Protein 3HUI (pdb70)

Solvent-accessible surface area: 6081 Å² total; per-residue (Å²): 150,80,225,50,35,137,72,0,96,0,28,2,28,25,101,122,50,104,66,84,78,17,99,3,26,44,37,11,28,0,12,54,0,0,82,142,66,88,14,61,37,10,63,28,131,39,57,32,68,12,60,11,6,6,3,0,0,12,2,49,126,82,38,82,166,99,24,32,56,44,45,106,118,1,88,94,39,10,114,145,16,96,90,67,99,114,32,2,16,0,0,12,60,6,141,2,40,110,93,7,58,15,0,58,0,39,2,7,138,120,15,178

Structure (mmCIF, N/CA/C/O backbone):
data_3HUI
#
_entry.id   3HUI
#
_cell.length_a   69.168
_cell.length_b   32.402
_cell.length_c   47.867
_cell.angle_alpha   90.00
_cell.angle_beta   92.14
_cell.angle_gamma   90.00
#
_symmetry.space_group_name_H-M   'C 1 2 1'
#
loop_
_entity.id
_entity.type
_entity.pdbx_description
1 polymer Ferredoxin
2 non-polymer 'FE2/S2 (INORGANIC) CLUSTER'
3 water water
#
loop_
_atom_site.group_PDB
_atom_site.id
_atom_site.type_symbol
_atom_site.label_atom_id
_atom_site.label_alt_id
_atom_site.label_comp_id
_atom_site.label_asym_id
_atom_site.label_entity_id
_atom_site.label_seq_id
_atom_site.pdbx_PDB_ins_code
_atom_site.Cartn_x
_atom_site.Cartn_y
_atom_s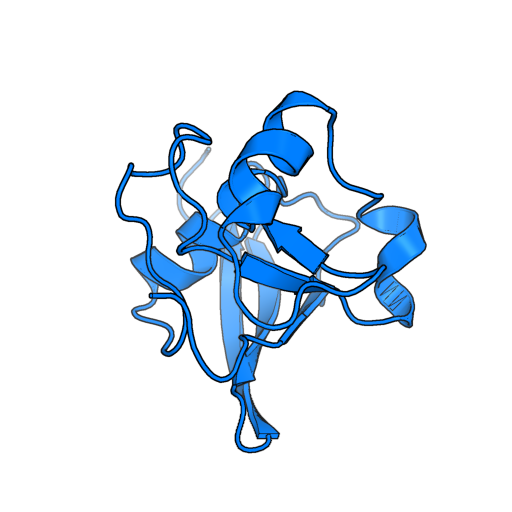ite.Cartn_z
_atom_site.occupancy
_atom_site.B_iso_or_equiv
_atom_site.auth_seq_id
_atom_site.auth_comp_id
_atom_site.auth_asym_id
_atom_site.auth_atom_id
_atom_site.pdbx_PDB_model_num
ATOM 1 N N . VAL A 1 15 ? 30.644 37.317 30.242 1.00 35.73 -6 VAL A N 1
ATOM 2 C CA . VAL A 1 15 ? 30.695 36.588 28.949 1.00 33.47 -6 VAL A CA 1
ATOM 3 C C . VAL A 1 15 ? 31.410 35.241 29.118 1.00 32.71 -6 VAL A C 1
ATOM 4 O O . VAL A 1 15 ? 31.010 34.250 28.495 1.00 32.89 -6 VAL A O 1
ATOM 8 N N . PRO A 1 16 ? 32.466 35.179 29.967 1.00 30.17 -5 PRO A N 1
ATOM 9 C CA . PRO A 1 16 ? 33.170 33.903 30.162 1.00 27.44 -5 PRO A CA 1
ATOM 10 C C . PRO A 1 16 ? 32.212 32.934 30.851 1.00 25.00 -5 PRO A C 1
ATOM 11 O O . PRO A 1 16 ? 31.788 33.172 31.983 1.00 23.93 -5 PRO A O 1
ATOM 15 N N . ARG A 1 17 ? 31.870 31.851 30.162 1.00 22.71 -4 ARG A N 1
ATOM 16 C CA . ARG A 1 17 ? 30.926 30.884 30.692 1.00 21.07 -4 ARG A CA 1
ATOM 17 C C . ARG A 1 17 ? 31.169 30.424 32.128 1.00 20.96 -4 ARG A C 1
ATOM 18 O O . ARG A 1 17 ? 32.292 30.109 32.522 1.00 19.10 -4 ARG A O 1
ATOM 26 N N . GLY A 1 18 ? 30.089 30.418 32.907 1.00 20.62 -3 GLY A N 1
ATOM 27 C CA . GLY A 1 18 ? 30.147 30.001 34.297 1.00 19.24 -3 GLY A CA 1
ATOM 28 C C . GLY A 1 18 ? 31.067 30.822 35.179 1.00 18.95 -3 GLY A C 1
ATOM 29 O O . GLY A 1 18 ? 31.444 30.371 36.255 1.00 18.59 -3 GLY A O 1
ATOM 30 N N . SER A 1 19 ? 31.413 32.029 34.744 1.00 19.76 -2 SER A N 1
ATOM 31 C CA . SER A 1 19 ? 32.319 32.874 35.515 1.00 19.68 -2 SER A CA 1
ATOM 32 C C . SER A 1 19 ? 31.636 34.070 36.177 1.00 22.06 -2 SER A C 1
ATOM 33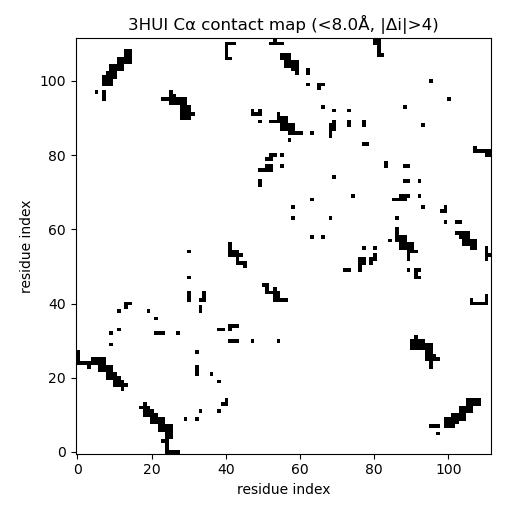 O O . SER A 1 19 ? 30.614 34.561 35.697 1.00 21.63 -2 SER A O 1
ATOM 36 N N . HIS A 1 20 ? 32.219 34.527 37.284 1.00 22.77 -1 HIS A N 1
ATOM 37 C CA . HIS A 1 20 ? 31.695 35.659 38.041 1.00 24.33 -1 HIS A CA 1
ATOM 38 C C . HIS A 1 20 ? 30.179 35.568 38.143 1.00 23.06 -1 HIS A C 1
ATOM 39 O O . HIS A 1 20 ? 29.467 36.473 37.713 1.00 23.01 -1 HIS A O 1
ATOM 46 N N . MET A 1 21 ? 29.694 34.476 38.722 1.00 22.15 0 MET A N 1
ATOM 47 C CA . MET A 1 21 ? 28.263 34.249 38.854 1.00 21.51 0 MET A CA 1
ATOM 48 C C . MET A 1 21 ? 27.602 35.107 39.921 1.00 21.58 0 MET A C 1
ATOM 49 O O . MET A 1 21 ? 28.172 35.365 40.980 1.00 21.30 0 MET A O 1
ATOM 54 N N . ALA A 1 22 ? 26.385 35.542 39.625 1.00 19.92 1 ALA A N 1
ATOM 55 C CA . ALA A 1 22 ? 25.609 36.353 40.543 1.00 18.28 1 ALA A CA 1
ATOM 56 C C . ALA A 1 22 ? 24.309 35.610 40.818 1.00 17.98 1 ALA A C 1
ATOM 57 O O . ALA A 1 22 ? 23.764 34.949 39.933 1.00 16.00 1 ALA A O 1
ATOM 59 N N . LYS A 1 23 ? 23.826 35.700 42.051 1.00 17.36 2 LYS A N 1
ATOM 60 C CA . LYS A 1 23 ? 22.581 35.042 42.413 1.00 17.23 2 LYS A CA 1
ATOM 61 C C . LYS A 1 23 ? 21.412 35.942 42.036 1.00 16.84 2 LYS A C 1
ATOM 62 O O . LYS A 1 23 ? 21.434 37.140 42.306 1.00 15.59 2 LYS A O 1
ATOM 68 N N . ILE A 1 24 ? 20.402 35.360 41.399 1.00 16.39 3 ILE A N 1
ATOM 69 C CA . ILE A 1 24 ? 19.202 36.094 41.015 1.00 16.04 3 ILE A CA 1
ATOM 70 C C . ILE A 1 24 ? 18.012 35.304 41.545 1.00 15.76 3 ILE A C 1
ATOM 71 O O . ILE A 1 24 ? 17.886 34.111 41.267 1.00 14.32 3 ILE A O 1
ATOM 76 N N . ASN A 1 25 ? 17.144 35.969 42.302 1.00 16.56 4 ASN A N 1
ATOM 77 C CA . ASN A 1 25 ? 15.961 35.324 42.867 1.00 15.89 4 ASN A CA 1
ATOM 78 C C . ASN A 1 25 ? 14.686 35.684 42.104 1.00 16.52 4 ASN A C 1
ATOM 79 O O . ASN A 1 25 ? 14.309 36.853 42.015 1.00 15.06 4 ASN A O 1
ATOM 84 N N . PHE A 1 26 ? 14.031 34.666 41.554 1.00 16.98 5 PHE A N 1
ATOM 85 C CA . PHE A 1 26 ? 12.793 34.845 40.803 1.00 17.47 5 PHE A CA 1
ATOM 86 C C . PHE A 1 26 ? 11.603 34.377 41.634 1.00 18.15 5 PHE A C 1
ATOM 87 O O . PHE A 1 26 ? 11.488 33.193 41.949 1.00 18.33 5 PHE A O 1
ATOM 95 N N . VAL A 1 27 ? 10.723 35.306 41.990 1.00 18.63 6 VAL A N 1
ATOM 96 C CA . VAL A 1 27 ? 9.534 34.972 42.770 1.00 19.63 6 VAL A CA 1
ATOM 97 C C . VAL A 1 27 ? 8.346 35.017 41.820 1.00 19.91 6 VAL A C 1
ATOM 98 O O . VAL A 1 27 ? 8.101 36.047 41.195 1.00 19.90 6 VAL A O 1
ATOM 102 N N . ASP A 1 28 ? 7.611 33.915 41.694 1.00 22.06 7 ASP A N 1
ATOM 103 C CA . ASP A 1 28 ? 6.466 33.921 40.794 1.00 23.39 7 ASP A CA 1
ATOM 104 C C . ASP A 1 28 ? 5.248 34.563 41.445 1.00 24.56 7 ASP A C 1
ATOM 105 O O . ASP A 1 28 ? 5.293 34.977 42.604 1.00 24.56 7 ASP A O 1
ATOM 110 N N . HIS A 1 29 ? 4.162 34.648 40.690 1.00 26.04 8 HIS A N 1
ATOM 111 C CA . HIS A 1 29 ? 2.940 35.268 41.179 1.00 27.91 8 HIS A CA 1
ATOM 112 C C . HIS A 1 29 ? 2.337 34.610 42.424 1.00 28.16 8 HIS A C 1
ATOM 113 O O . HIS A 1 29 ? 1.587 35.251 43.159 1.00 28.07 8 HIS A O 1
ATOM 120 N N . THR A 1 30 ? 2.659 33.342 42.666 1.00 28.28 9 THR A N 1
ATOM 121 C CA . THR A 1 30 ? 2.119 32.642 43.834 1.00 28.76 9 THR A CA 1
ATOM 122 C C . THR A 1 30 ? 2.998 32.799 45.072 1.00 27.75 9 THR A C 1
ATOM 123 O O . THR A 1 30 ? 2.603 32.420 46.177 1.00 27.49 9 THR A O 1
ATOM 127 N N . GLY A 1 31 ? 4.191 33.353 44.884 1.00 26.20 10 GLY A N 1
ATOM 128 C CA . GLY A 1 31 ? 5.090 33.554 46.004 1.00 25.46 10 GLY A CA 1
ATOM 129 C C . GLY A 1 31 ? 6.219 32.548 46.113 1.00 25.70 10 GLY A C 1
ATOM 130 O O . GLY A 1 31 ? 7.038 32.643 47.023 1.00 26.50 10 GLY A O 1
ATOM 131 N N . GLU A 1 32 ? 6.272 31.585 45.200 1.00 26.37 11 GLU A N 1
ATOM 132 C CA . GLU A 1 32 ? 7.330 30.577 45.233 1.00 28.86 11 GLU A CA 1
ATOM 133 C C . GLU A 1 32 ? 8.598 31.140 44.593 1.00 28.94 11 GLU A C 1
ATOM 134 O O . GLU A 1 32 ? 8.571 31.616 43.458 1.00 29.90 11 GLU A O 1
ATOM 140 N N . THR A 1 33 ? 9.709 31.091 45.324 1.00 28.57 12 THR A N 1
ATOM 141 C CA . THR A 1 33 ? 10.973 31.617 44.819 1.00 28.87 12 THR A CA 1
ATOM 142 C C . THR A 1 33 ? 11.878 30.561 44.206 1.00 29.05 12 THR A C 1
ATOM 143 O O . THR A 1 33 ? 11.996 29.448 44.716 1.00 29.53 12 THR A O 1
ATOM 147 N N . ARG A 1 34 ? 12.519 30.932 43.105 1.00 29.03 13 ARG A N 1
ATOM 148 C CA . ARG A 1 34 ? 13.451 30.062 42.405 1.00 27.71 13 ARG A CA 1
ATOM 149 C C . ARG A 1 34 ? 14.739 30.860 42.243 1.00 26.90 13 ARG A C 1
ATOM 150 O O . ARG A 1 34 ? 14.729 31.965 41.702 1.00 28.71 13 ARG A O 1
ATOM 158 N N . THR A 1 35 ? 15.845 30.312 42.728 1.00 25.59 14 THR A N 1
ATOM 159 C CA . THR A 1 35 ? 17.119 31.004 42.636 1.00 22.75 14 THR A CA 1
ATOM 160 C C . THR A 1 35 ? 18.016 30.381 41.585 1.00 21.11 14 THR A C 1
ATOM 161 O O . THR A 1 35 ? 18.077 29.163 41.435 1.00 18.26 14 THR A O 1
ATOM 165 N N . VAL A 1 36 ? 18.711 31.235 40.850 1.00 20.25 15 VAL A N 1
ATOM 166 C CA . VAL A 1 36 ? 19.620 30.779 39.816 1.00 19.92 15 VAL A CA 1
ATOM 167 C C . VAL A 1 36 ? 20.850 31.664 39.850 1.00 20.56 15 VAL A C 1
ATOM 168 O O . VAL A 1 36 ? 20.832 32.750 40.426 1.00 21.33 15 VAL A O 1
ATOM 172 N N . GLU A 1 37 ? 21.926 31.180 39.249 1.00 20.65 16 GLU A N 1
ATOM 173 C CA . GLU A 1 37 ? 23.156 31.940 39.172 1.00 21.15 16 GLU A CA 1
ATOM 174 C C . GLU A 1 37 ? 23.364 32.213 37.696 1.00 19.24 16 GLU A C 1
ATOM 175 O O . GLU A 1 37 ? 23.164 31.330 36.866 1.00 16.95 16 GLU A O 1
ATOM 181 N N . VAL A 1 38 ? 23.739 33.441 37.369 1.00 17.61 17 VAL A N 1
ATOM 182 C CA . VAL A 1 38 ? 23.977 33.812 35.984 1.00 17.53 17 VAL A CA 1
ATOM 183 C C . VAL A 1 38 ? 25.253 34.640 35.952 1.00 17.94 17 VAL A C 1
ATOM 184 O O . VAL A 1 38 ? 25.536 35.386 36.892 1.00 18.04 17 VAL A O 1
ATOM 188 N N . GLU A 1 39 ? 26.024 34.499 34.879 1.00 16.89 18 GLU A N 1
ATOM 189 C CA . GLU A 1 39 ? 27.275 35.234 34.740 1.00 17.22 18 GLU A CA 1
ATOM 190 C C . GLU A 1 39 ? 27.047 36.743 34.704 1.00 17.57 18 GLU A C 1
ATOM 191 O O . GLU A 1 39 ? 26.041 37.212 34.175 1.00 17.69 18 GLU A O 1
ATOM 197 N N . GLU A 1 40 ? 27.983 37.503 35.265 1.00 16.07 19 GLU A N 1
ATOM 198 C CA . GLU A 1 40 ? 27.876 38.957 35.237 1.00 17.73 19 GLU A CA 1
ATOM 199 C C . GLU A 1 40 ? 28.002 39.348 33.764 1.00 17.46 19 GLU A C 1
ATOM 200 O O . GLU A 1 40 ? 28.804 38.773 33.032 1.00 18.67 19 GLU A O 1
ATOM 206 N N . GLY A 1 41 ? 27.203 40.312 33.323 1.00 16.97 20 GLY A N 1
ATOM 207 C CA . GLY A 1 41 ? 27.252 40.717 31.930 1.00 16.28 20 GLY A CA 1
ATOM 208 C C . GLY A 1 41 ? 26.033 40.216 31.181 1.00 16.41 20 GLY A C 1
ATOM 209 O O . GLY A 1 41 ? 25.638 40.788 30.169 1.00 15.48 20 GLY A O 1
ATOM 210 N N . ALA A 1 42 ? 25.439 39.135 31.676 1.00 16.13 21 ALA A N 1
ATOM 211 C CA . ALA A 1 42 ? 24.238 38.581 31.064 1.00 15.55 21 ALA A CA 1
ATOM 212 C C . ALA A 1 42 ? 23.066 39.409 31.575 1.00 15.82 21 ALA A C 1
ATOM 213 O O . ALA A 1 42 ? 23.232 40.197 32.502 1.00 18.03 21 ALA A O 1
ATOM 215 N N . THR A 1 43 ? 21.891 39.242 30.976 1.00 14.55 22 THR A N 1
ATOM 216 C CA . THR A 1 43 ? 20.719 39.990 31.414 1.00 14.02 22 THR A CA 1
ATOM 217 C C . THR A 1 43 ? 19.887 39.132 32.346 1.00 13.48 22 THR A C 1
ATOM 218 O O . THR A 1 43 ? 20.072 37.915 32.413 1.00 14.47 22 THR A O 1
ATOM 222 N N . VAL A 1 44 ? 18.967 39.760 33.068 1.00 14.37 23 VAL A N 1
ATOM 223 C CA . VAL A 1 44 ? 18.108 39.011 33.979 1.00 13.94 23 VAL A CA 1
ATOM 224 C C . VAL A 1 44 ? 17.190 38.090 33.176 1.00 13.04 23 VAL A C 1
ATOM 225 O O . VAL A 1 44 ? 16.853 36.993 33.625 1.00 12.80 23 VAL A O 1
ATOM 229 N N . MET A 1 45 ? 16.788 38.537 31.987 1.00 11.68 24 MET A N 1
ATOM 230 C CA . MET A 1 45 ? 15.928 37.729 31.120 1.00 12.68 24 MET A CA 1
ATOM 231 C C . MET A 1 45 ? 16.658 36.446 30.718 1.00 12.64 24 MET A C 1
ATOM 232 O O . MET A 1 45 ? 16.058 35.378 30.672 1.00 15.46 24 MET A O 1
ATOM 237 N N . GLU A 1 46 ? 17.951 36.553 30.426 1.00 12.82 25 GLU A N 1
ATOM 238 C CA . GLU A 1 46 ? 18.739 35.380 30.050 1.00 13.08 25 GLU A CA 1
ATOM 239 C C . GLU A 1 46 ? 18.877 34.425 31.236 1.00 13.38 25 GLU A C 1
ATOM 240 O O . GLU A 1 46 ? 18.922 33.208 31.063 1.00 13.17 25 GLU A O 1
ATOM 246 N N . ALA A 1 47 ? 18.929 34.981 32.441 1.00 12.34 26 ALA A N 1
ATOM 247 C CA . ALA A 1 47 ? 19.035 34.165 33.646 1.00 13.92 26 ALA A CA 1
ATOM 248 C C . ALA A 1 47 ? 17.765 33.337 33.815 1.00 13.43 26 ALA A C 1
ATOM 249 O O . ALA A 1 47 ? 17.802 32.237 34.358 1.00 13.78 26 ALA A O 1
ATOM 251 N N . ALA A 1 48 ? 16.641 33.874 33.353 1.00 14.08 27 ALA A N 1
ATOM 252 C CA . ALA A 1 48 ? 15.359 33.182 33.465 1.00 12.79 27 ALA A CA 1
ATOM 253 C C . ALA A 1 48 ? 15.160 32.176 32.335 1.00 13.77 27 ALA A C 1
ATOM 254 O O . ALA A 1 48 ? 14.804 31.021 32.570 1.00 13.86 27 ALA A O 1
ATOM 256 N N . ILE A 1 49 ? 15.386 32.622 31.105 1.00 14.39 28 ILE A N 1
ATOM 257 C CA . ILE A 1 49 ? 15.219 31.758 29.946 1.00 15.57 28 ILE A CA 1
ATOM 258 C C . ILE A 1 49 ? 16.164 30.560 29.959 1.00 16.33 28 ILE A C 1
ATOM 259 O O . ILE A 1 49 ? 15.748 29.437 29.670 1.00 15.95 28 ILE A O 1
ATOM 264 N N . ARG A 1 50 ? 17.430 30.796 30.288 1.00 15.15 29 ARG A N 1
ATOM 265 C CA . ARG A 1 50 ? 18.422 29.720 30.318 1.00 16.18 29 ARG A CA 1
A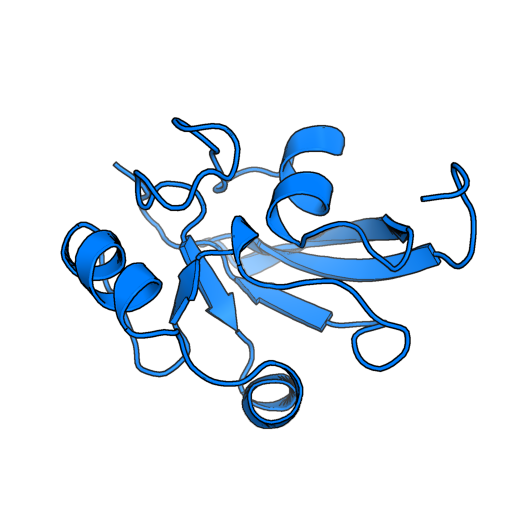TOM 266 C C . ARG A 1 50 ? 18.149 28.709 31.422 1.00 17.36 29 ARG A C 1
ATOM 267 O O . ARG A 1 50 ? 18.648 27.585 31.377 1.00 18.22 29 ARG A O 1
ATOM 275 N N . ASN A 1 51 ? 17.358 29.110 32.411 1.00 18.35 30 ASN A N 1
ATOM 276 C CA . ASN A 1 51 ? 17.038 28.235 33.531 1.00 18.70 30 ASN A CA 1
ATOM 277 C C . ASN A 1 51 ? 15.568 27.843 33.559 1.00 19.54 30 ASN A C 1
ATOM 278 O O . ASN A 1 51 ? 15.058 27.376 34.577 1.00 19.97 30 ASN A O 1
ATOM 283 N N . ALA A 1 52 ? 14.893 28.037 32.432 1.00 19.49 31 ALA A N 1
ATOM 284 C CA . ALA A 1 52 ? 13.480 27.697 32.308 1.00 21.58 31 ALA A CA 1
ATOM 285 C C . ALA A 1 52 ? 12.625 28.219 33.459 1.00 21.40 31 ALA A C 1
ATOM 286 O O . ALA A 1 52 ? 11.732 27.523 33.941 1.00 21.99 31 ALA A O 1
ATOM 288 N N . ILE A 1 53 ? 12.894 29.443 33.899 1.00 22.16 32 ILE A N 1
ATOM 289 C CA . ILE A 1 53 ? 12.118 30.036 34.983 1.00 22.04 32 ILE A CA 1
ATOM 290 C C . ILE A 1 53 ? 10.708 30.362 34.487 1.00 21.48 32 ILE A C 1
ATOM 291 O O . ILE A 1 53 ? 10.539 30.913 33.399 1.00 19.95 32 ILE A O 1
ATOM 296 N N . PRO A 1 54 ? 9.679 30.015 35.279 1.00 20.99 33 PRO A N 1
ATOM 297 C CA . PRO A 1 54 ? 8.270 30.265 34.942 1.00 21.30 33 PRO A CA 1
ATOM 298 C C . PRO A 1 54 ? 7.894 31.741 35.054 1.00 21.59 33 PRO A C 1
ATOM 299 O O . PRO A 1 54 ? 8.464 32.474 35.865 1.00 21.38 33 PRO A O 1
ATOM 303 N N . GLY A 1 55 ? 6.923 32.163 34.250 1.00 20.70 34 GLY A N 1
ATOM 304 C CA . GLY A 1 55 ? 6.454 33.536 34.312 1.00 20.77 34 GLY A CA 1
ATOM 305 C C . GLY A 1 55 ? 7.236 34.555 33.511 1.00 21.65 34 GLY A C 1
ATOM 306 O O . GLY A 1 55 ? 6.898 35.742 33.503 1.00 19.94 34 GLY A O 1
ATOM 307 N N . VAL A 1 56 ? 8.283 34.097 32.839 1.00 20.79 35 VAL A N 1
ATOM 308 C CA . VAL A 1 56 ? 9.106 34.978 32.024 1.00 19.63 35 VAL A CA 1
ATOM 309 C C . VAL A 1 56 ? 9.234 34.409 30.624 1.00 19.07 35 VAL A C 1
ATOM 310 O O . VAL A 1 56 ? 9.502 33.220 30.446 1.00 19.67 35 VAL A O 1
ATOM 314 N N . GLU A 1 57 ? 9.025 35.261 29.63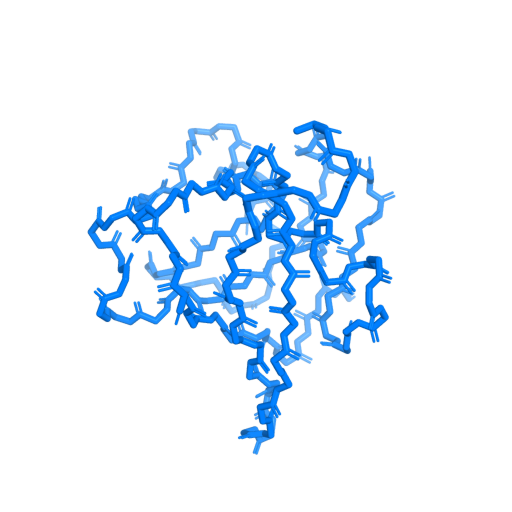1 1.00 16.16 36 GLU A N 1
ATOM 315 C CA . GLU A 1 57 ? 9.143 34.850 28.245 1.00 17.77 36 GLU A CA 1
ATOM 316 C C . GLU A 1 57 ? 10.063 35.855 27.561 1.00 16.07 36 GLU A C 1
ATOM 317 O O . GLU A 1 57 ? 10.427 36.871 28.153 1.00 16.84 36 GLU A O 1
ATOM 323 N N . ALA A 1 58 ? 10.462 35.559 26.332 1.00 15.68 37 ALA A N 1
ATOM 324 C CA . ALA A 1 58 ? 11.344 36.446 25.580 1.00 16.15 37 ALA A CA 1
ATOM 325 C C . ALA A 1 58 ? 10.983 36.358 24.105 1.00 15.94 37 ALA A C 1
ATOM 326 O O . ALA A 1 58 ? 11.790 35.943 23.277 1.00 14.83 37 ALA A O 1
ATOM 328 N N . GLU A 1 59 ? 9.756 36.753 23.790 1.00 15.75 38 GLU A N 1
ATOM 329 C CA . GLU A 1 59 ? 9.260 36.716 22.422 1.00 15.66 38 GLU A CA 1
ATOM 330 C C . GLU A 1 59 ? 10.259 37.241 21.395 1.00 14.97 38 GLU A C 1
ATOM 331 O O . GLU A 1 59 ? 10.511 36.588 20.388 1.00 15.13 38 GLU A O 1
ATOM 337 N N . CYS A 1 60 ? 10.834 38.413 21.651 1.00 13.81 39 CYS A N 1
ATOM 338 C CA . CYS A 1 60 ? 11.783 39.008 20.707 1.00 14.88 39 CYS A CA 1
ATOM 339 C C . CYS A 1 60 ? 13.247 38.679 20.996 1.00 14.69 39 CYS A C 1
ATOM 340 O O . CYS A 1 60 ? 14.148 39.211 20.351 1.00 14.33 39 CYS A O 1
ATOM 343 N N . GLY A 1 61 ? 13.485 37.812 21.972 1.00 15.22 40 GLY A N 1
ATOM 344 C CA . GLY A 1 61 ? 14.848 37.430 22.292 1.00 15.40 40 GLY A CA 1
ATOM 345 C C . GLY A 1 61 ? 15.747 38.539 22.808 1.00 15.11 40 GLY A C 1
ATOM 346 O O . GLY A 1 61 ? 16.940 38.549 22.514 1.00 16.35 40 GLY A O 1
ATOM 347 N N . GLY A 1 62 ? 15.185 39.479 23.561 1.00 14.03 41 GLY A N 1
ATOM 348 C CA . GLY A 1 62 ? 15.984 40.557 24.122 1.00 12.38 41 GLY A CA 1
ATOM 349 C C . GLY A 1 62 ? 16.290 41.762 23.251 1.00 12.00 41 GLY A C 1
ATOM 350 O O . GLY A 1 62 ? 17.272 42.462 23.487 1.00 11.31 41 GLY A O 1
ATOM 351 N N . ALA A 1 63 ? 15.450 42.017 22.257 1.00 14.49 42 ALA A N 1
ATOM 352 C CA . ALA A 1 63 ? 15.637 43.154 21.360 1.00 13.51 42 ALA A CA 1
ATOM 353 C C . ALA A 1 63 ? 14.761 44.344 21.774 1.00 15.06 42 ALA A C 1
ATOM 354 O O . ALA A 1 63 ? 14.574 45.283 21.003 1.00 16.46 42 ALA A O 1
ATOM 356 N N . CYS A 1 64 ? 14.232 44.297 22.993 1.00 14.29 43 CYS A N 1
ATOM 357 C CA . CYS A 1 64 ? 13.370 4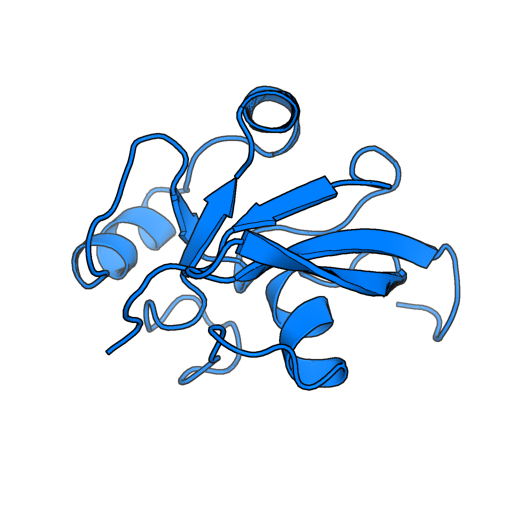5.357 23.517 1.00 15.25 43 CYS A CA 1
ATOM 358 C C . CYS A 1 64 ? 12.248 45.639 22.522 1.00 16.16 43 CYS A C 1
ATOM 359 O O . CYS A 1 64 ? 11.893 46.793 22.275 1.00 14.78 43 CYS A O 1
ATOM 362 N N . ALA A 1 65 ? 11.682 44.572 21.965 1.00 17.08 44 ALA A N 1
ATOM 363 C CA . ALA A 1 65 ? 10.621 44.697 20.974 1.00 16.92 44 ALA A CA 1
ATOM 364 C C . ALA A 1 65 ? 9.299 44.077 21.417 1.00 18.76 44 ALA A C 1
ATOM 365 O O . ALA A 1 65 ? 8.351 43.996 20.639 1.00 18.03 44 ALA A O 1
ATOM 367 N N . CYS A 1 66 ? 9.247 43.621 22.663 1.00 17.94 45 CYS A N 1
ATOM 368 C CA . CYS A 1 66 ? 8.028 43.039 23.208 1.00 18.70 45 CYS A CA 1
ATOM 369 C C . CYS A 1 66 ? 8.003 43.410 24.684 1.00 19.53 45 CYS A C 1
ATOM 370 O O . CYS A 1 66 ? 8.760 44.282 25.118 1.00 22.39 45 CYS A O 1
ATOM 373 N N . ALA A 1 67 ? 7.131 42.782 25.458 1.00 20.35 46 ALA A N 1
ATOM 374 C CA . ALA A 1 67 ? 7.064 43.075 26.884 1.00 19.05 46 ALA A CA 1
ATOM 375 C C . ALA A 1 67 ? 6.901 41.790 27.682 1.00 18.30 46 ALA A C 1
ATOM 376 O O . ALA A 1 67 ? 6.562 41.833 28.862 1.00 20.62 46 ALA A O 1
ATOM 378 N N . THR A 1 68 ? 7.158 40.653 27.038 1.00 17.89 47 THR A N 1
ATOM 379 C CA . THR A 1 68 ? 7.002 39.347 27.680 1.00 15.81 47 THR A CA 1
ATOM 380 C C . THR A 1 68 ? 8.080 38.955 28.685 1.00 16.04 47 THR A C 1
ATOM 381 O O . THR A 1 68 ? 8.031 37.863 29.258 1.00 15.84 47 THR A O 1
ATOM 385 N N . CYS A 1 69 ? 9.051 39.837 28.897 1.00 15.70 48 CYS A N 1
ATOM 386 C CA . CYS A 1 69 ? 10.119 39.580 29.862 1.00 14.42 48 CYS A CA 1
ATOM 387 C C . CYS A 1 69 ? 9.941 40.523 31.058 1.00 13.46 48 CYS A C 1
ATOM 388 O O . CYS A 1 69 ? 10.873 40.749 31.830 1.00 13.28 48 CYS A O 1
ATOM 391 N N . HIS A 1 70 ? 8.734 41.070 31.186 1.00 12.76 49 HIS A N 1
ATOM 392 C CA . HIS A 1 70 ? 8.366 41.993 32.261 1.00 12.73 49 HIS A CA 1
ATOM 393 C C . HIS A 1 70 ? 8.519 41.378 33.659 1.00 13.30 49 HIS A C 1
ATOM 394 O O . HIS A 1 70 ? 8.129 40.234 33.884 1.00 13.51 49 HIS A O 1
ATOM 401 N N . VAL A 1 71 ? 9.088 42.152 34.584 1.00 13.29 50 VAL A N 1
ATOM 402 C CA . VAL A 1 71 ? 9.287 41.727 35.975 1.00 12.43 50 VAL A CA 1
ATOM 403 C C . VAL A 1 71 ? 9.191 42.931 36.916 1.00 13.30 50 VAL A C 1
ATOM 404 O O . VAL A 1 71 ? 9.352 44.079 36.496 1.00 12.40 50 VAL A O 1
ATOM 408 N N . TYR A 1 72 ? 8.933 42.660 38.192 1.00 15.61 51 TYR A N 1
ATOM 409 C CA . TYR A 1 72 ? 8.854 43.712 39.202 1.00 16.05 51 TYR A CA 1
ATOM 410 C C . TYR A 1 72 ? 10.128 43.667 40.033 1.00 15.66 51 TYR A C 1
ATOM 411 O O . TYR A 1 72 ? 10.412 42.656 40.669 1.00 15.87 51 TYR A O 1
ATOM 420 N N . VAL A 1 73 ? 10.895 44.752 40.025 1.00 16.00 52 VAL A N 1
ATOM 421 C CA . VAL A 1 73 ? 12.124 44.811 40.807 1.00 16.44 52 VAL A CA 1
ATOM 422 C C . VAL A 1 73 ? 11.785 45.061 42.279 1.00 17.12 52 VAL A C 1
ATOM 423 O O . VAL A 1 73 ? 11.093 46.023 42.611 1.00 16.15 52 VAL A O 1
ATOM 427 N N . ASP A 1 74 ? 12.269 44.189 43.154 1.00 17.52 53 ASP A N 1
ATOM 428 C CA . ASP A 1 74 ? 12.022 44.323 44.589 1.00 18.89 53 ASP A CA 1
ATOM 429 C C . ASP A 1 74 ? 12.480 45.691 45.103 1.00 18.20 53 ASP A C 1
ATOM 430 O O . ASP A 1 74 ? 13.540 46.180 44.723 1.00 19.04 53 ASP A O 1
ATOM 435 N N . GLU A 1 75 ? 11.667 46.298 45.962 1.00 17.96 54 GLU A N 1
ATOM 436 C CA . GLU A 1 75 ? 11.951 47.614 46.540 1.00 19.37 54 GLU A CA 1
ATOM 437 C C . GLU A 1 75 ? 13.415 47.843 46.917 1.00 19.22 54 GLU A C 1
ATOM 438 O O . GLU A 1 75 ? 14.009 48.858 46.554 1.00 18.90 54 GLU A O 1
ATOM 444 N N . ALA A 1 76 ? 13.991 46.900 47.652 1.00 20.80 55 ALA A N 1
ATOM 445 C CA . ALA A 1 76 ? 15.378 47.010 48.093 1.00 21.72 55 ALA A CA 1
ATOM 446 C C . ALA A 1 76 ? 16.384 47.144 46.958 1.00 22.08 55 ALA A C 1
ATOM 447 O O . ALA A 1 76 ? 17.481 47.667 47.159 1.00 22.63 55 ALA A O 1
ATOM 449 N N . TRP A 1 77 ? 16.015 46.682 45.768 1.00 20.21 56 TRP A N 1
ATOM 450 C CA . TRP A 1 77 ? 16.932 46.721 44.633 1.00 19.58 56 TRP A CA 1
ATOM 451 C C . TRP A 1 77 ? 16.624 47.756 43.559 1.00 19.22 56 TRP A C 1
ATOM 452 O O . TRP A 1 77 ? 17.339 47.841 42.565 1.00 18.87 56 TRP A O 1
ATOM 463 N N . ARG A 1 78 ? 15.574 48.541 43.757 1.00 17.32 57 ARG A N 1
ATOM 464 C CA . ARG A 1 78 ? 15.185 49.546 42.776 1.00 18.04 57 ARG A CA 1
ATOM 465 C C . ARG A 1 78 ? 16.248 50.602 42.485 1.00 18.57 57 ARG A C 1
ATOM 466 O O . ARG A 1 78 ? 16.460 50.967 41.326 1.00 19.03 57 ARG A 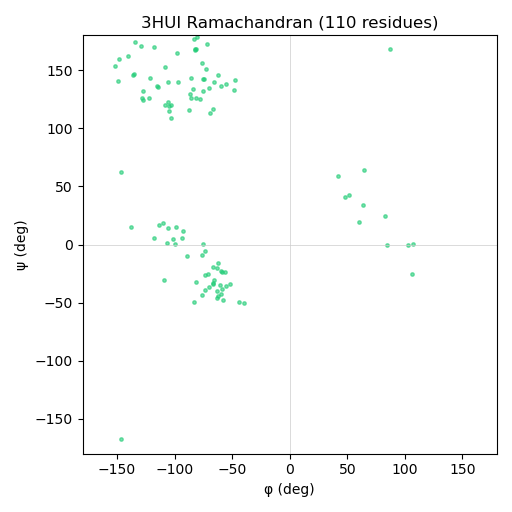O 1
ATOM 474 N N . GLU A 1 79 ? 16.916 51.099 43.521 1.00 18.66 58 GLU A N 1
ATOM 475 C CA . GLU A 1 79 ? 17.938 52.114 43.306 1.00 19.90 58 GLU A CA 1
ATOM 476 C C . GLU A 1 79 ? 19.102 51.601 42.463 1.00 19.44 58 GLU A C 1
ATOM 477 O O . GLU A 1 79 ? 19.542 52.278 41.535 1.00 18.89 58 GLU A O 1
ATOM 483 N N . LYS A 1 80 ? 19.597 50.406 42.772 1.00 18.68 59 LYS A N 1
ATOM 484 C CA . LYS A 1 80 ? 20.714 49.852 42.016 1.00 20.11 59 LYS A CA 1
ATOM 485 C C . LYS A 1 80 ? 20.329 49.454 40.595 1.00 18.98 59 LYS A C 1
ATOM 486 O O . LYS A 1 80 ? 21.115 49.618 39.667 1.00 18.51 59 LYS A O 1
ATOM 492 N N . VAL A 1 81 ? 19.116 48.943 40.420 1.00 19.18 60 VAL A N 1
ATOM 493 C CA . VAL A 1 81 ? 18.658 48.537 39.094 1.00 17.36 60 VAL A CA 1
ATOM 494 C C . VAL A 1 81 ? 18.263 49.733 38.228 1.00 16.11 60 VAL A C 1
ATOM 495 O O . VAL A 1 81 ? 18.597 49.787 37.047 1.00 14.25 60 VAL A O 1
ATOM 499 N N . GLY A 1 82 ? 17.552 50.688 38.816 1.00 16.34 61 GLY A N 1
ATOM 500 C CA . GLY A 1 82 ? 17.137 51.862 38.068 1.00 15.69 61 GLY A CA 1
ATOM 501 C C . GLY A 1 82 ? 15.819 51.690 37.335 1.00 16.65 61 GLY A C 1
ATOM 502 O O . GLY A 1 82 ? 15.295 50.579 37.219 1.00 17.37 61 GLY A O 1
ATOM 503 N N . GLY A 1 83 ? 15.285 52.803 36.836 1.00 17.66 62 GLY A N 1
ATOM 504 C CA . GLY A 1 83 ? 14.029 52.778 36.110 1.00 16.61 62 GLY A CA 1
ATOM 505 C C . GLY A 1 83 ? 14.217 52.395 34.654 1.00 17.76 62 GLY A C 1
ATOM 506 O O . GLY A 1 83 ? 15.346 52.210 34.199 1.00 15.81 62 GLY A O 1
ATOM 507 N N . PRO A 1 84 ? 13.122 52.265 33.892 1.00 17.42 63 PRO A N 1
ATOM 508 C CA . PRO A 1 84 ? 13.222 51.896 32.477 1.00 17.41 63 PRO A CA 1
ATOM 509 C C . PRO A 1 84 ? 13.674 53.050 31.587 1.00 15.55 63 PRO A C 1
ATOM 510 O O . PRO A 1 84 ? 13.511 54.216 31.937 1.00 14.36 63 PRO A O 1
ATOM 514 N N . SER A 1 85 ? 14.250 52.709 30.440 1.00 14.50 64 SER A N 1
ATOM 515 C CA . SER A 1 85 ? 14.715 53.701 29.477 1.00 13.51 64 SER A CA 1
ATOM 516 C C . SER A 1 85 ? 13.504 54.120 28.655 1.00 14.67 64 SER A C 1
ATOM 517 O O . SER A 1 85 ? 12.460 53.468 28.708 1.00 14.28 64 SER A O 1
ATOM 520 N N . PRO A 1 86 ? 13.621 55.212 27.884 1.00 15.38 65 PRO A N 1
ATOM 521 C CA . PRO A 1 86 ? 12.480 55.651 27.075 1.00 15.09 65 PRO A CA 1
ATOM 522 C C . PRO A 1 86 ? 11.989 54.604 26.075 1.00 15.17 65 PRO A C 1
ATOM 523 O O . PRO A 1 86 ? 10.784 54.466 25.865 1.00 14.64 65 PRO A O 1
ATOM 527 N N . MET A 1 87 ? 12.912 53.870 25.457 1.00 13.93 66 MET A N 1
ATOM 528 C CA . MET A 1 87 ? 12.529 52.845 24.487 1.00 14.70 66 MET A CA 1
ATOM 529 C C . MET A 1 87 ? 11.927 51.633 25.202 1.00 14.95 66 MET A C 1
ATOM 530 O O . MET A 1 87 ? 11.122 50.892 24.635 1.00 14.14 66 MET A O 1
ATOM 535 N N . GLU A 1 88 ? 12.319 51.441 26.456 1.00 14.84 67 GLU A N 1
ATOM 536 C CA . GLU A 1 88 ? 11.794 50.342 27.261 1.00 14.05 67 GLU A CA 1
ATOM 537 C C . GLU A 1 88 ? 10.354 50.698 27.641 1.00 15.47 67 GLU A C 1
ATOM 538 O O . GLU A 1 88 ? 9.465 49.841 27.641 1.00 13.68 67 GLU A O 1
ATOM 544 N N . GLU A 1 89 ? 10.128 51.972 27.949 1.00 14.82 68 GLU A N 1
ATOM 545 C CA . GLU A 1 89 ? 8.799 52.443 28.322 1.00 17.82 68 GLU A CA 1
ATOM 546 C C . GLU A 1 89 ? 7.772 52.172 27.233 1.00 16.81 68 GLU A C 1
ATOM 547 O O . GLU A 1 89 ? 6.685 51.675 27.513 1.00 17.59 68 GLU A O 1
ATOM 553 N N . ASP A 1 90 ? 8.110 52.509 25.993 1.00 16.26 69 ASP A N 1
ATOM 554 C CA . ASP A 1 90 ? 7.191 52.292 24.885 1.00 16.46 69 ASP A CA 1
ATOM 555 C C . ASP A 1 90 ? 6.731 50.84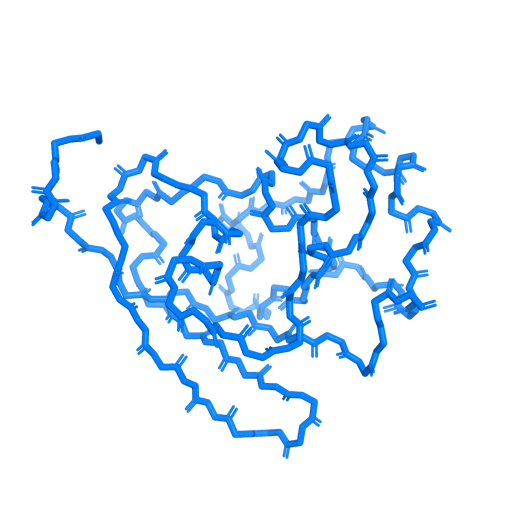5 24.782 1.00 14.84 69 ASP A C 1
ATOM 556 O O . ASP A 1 90 ? 5.588 50.588 24.426 1.00 14.13 69 ASP A O 1
ATOM 561 N N . MET A 1 91 ? 7.615 49.900 25.084 1.00 14.47 70 MET A N 1
ATOM 562 C CA . MET A 1 91 ? 7.236 48.493 25.021 1.00 14.98 70 MET A CA 1
ATOM 563 C C . MET A 1 91 ? 6.484 48.083 26.281 1.00 13.78 70 MET A C 1
ATOM 564 O O . MET A 1 91 ? 5.596 47.231 26.232 1.00 12.39 70 MET A O 1
ATOM 569 N N . LEU A 1 92 ? 6.835 48.697 27.409 1.00 15.52 71 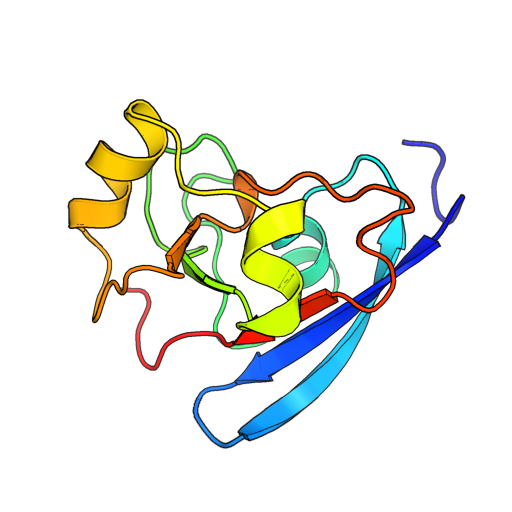LEU A N 1
ATOM 570 C CA . LEU A 1 92 ? 6.170 48.407 28.677 1.00 16.45 71 LEU A CA 1
ATOM 571 C C . LEU A 1 92 ? 4.687 48.776 28.644 1.00 17.48 71 LEU A C 1
ATOM 572 O O . LEU A 1 92 ? 3.899 48.288 29.453 1.00 17.83 71 LEU A O 1
ATOM 577 N N . ASP A 1 93 ? 4.308 49.647 27.717 1.00 18.16 72 ASP A N 1
ATOM 578 C CA . ASP A 1 93 ? 2.912 50.053 27.606 1.00 18.51 72 ASP A CA 1
ATOM 579 C C . ASP A 1 93 ? 2.024 48.858 27.269 1.00 17.44 72 ASP A C 1
ATOM 580 O O . ASP A 1 93 ? 0.802 48.922 27.421 1.00 16.27 72 ASP A O 1
ATOM 585 N N . PHE A 1 94 ? 2.646 47.770 26.820 1.00 14.71 73 PHE A N 1
ATOM 586 C CA . PHE A 1 94 ? 1.913 46.566 26.458 1.00 13.90 73 PHE A CA 1
ATOM 587 C C . PHE A 1 94 ? 1.971 45.472 27.525 1.00 13.78 73 PHE A C 1
ATOM 588 O O . PHE A 1 94 ? 1.462 44.369 27.324 1.00 12.20 73 PHE A O 1
ATOM 596 N N . GLY A 1 95 ? 2.579 45.787 28.666 1.00 13.65 74 GLY A N 1
ATOM 597 C CA . GLY A 1 95 ? 2.649 44.825 29.750 1.00 13.28 74 GLY A CA 1
ATOM 598 C C . GLY A 1 95 ? 1.357 44.844 30.550 1.00 14.92 74 GLY A C 1
ATOM 599 O O . GLY A 1 95 ? 0.541 45.751 30.381 1.00 16.60 74 GLY A O 1
ATOM 600 N N . TYR A 1 96 ? 1.171 43.852 31.419 1.00 15.11 75 TYR A N 1
ATOM 601 C CA . TYR A 1 96 ? -0.027 43.751 32.252 1.00 13.76 75 TYR A CA 1
ATOM 602 C C . TYR A 1 96 ? 0.300 44.069 33.710 1.00 15.13 75 TYR A C 1
ATOM 603 O O . TYR A 1 96 ? 1.117 43.394 34.339 1.00 14.49 75 TYR A O 1
ATOM 612 N N . ASP A 1 97 ? -0.348 45.100 34.239 1.00 13.67 76 ASP A N 1
ATOM 613 C CA . ASP A 1 97 ? -0.124 45.535 35.608 1.00 13.67 76 ASP A CA 1
ATOM 614 C C . ASP A 1 97 ? 1.319 46.030 35.728 1.00 13.69 76 ASP A C 1
ATOM 615 O O . ASP A 1 97 ? 2.145 45.448 36.429 1.00 12.98 76 ASP A O 1
ATOM 620 N N . VAL A 1 98 ? 1.608 47.104 35.005 1.00 13.42 77 VAL A N 1
ATOM 621 C CA . VAL A 1 98 ? 2.926 47.722 35.009 1.00 12.90 77 VAL A CA 1
ATOM 622 C C . VAL A 1 98 ? 2.963 48.686 36.190 1.00 13.32 77 VAL A C 1
ATOM 623 O O . VAL A 1 98 ? 2.094 49.545 36.333 1.00 13.94 77 VAL A O 1
ATOM 627 N N . ARG A 1 99 ? 3.972 48.526 37.037 1.00 14.10 78 ARG A N 1
ATOM 628 C CA . ARG A 1 99 ? 4.123 49.334 38.238 1.00 14.34 78 ARG A CA 1
ATOM 629 C C . ARG A 1 99 ? 5.411 50.155 38.207 1.00 15.28 78 ARG A C 1
ATOM 630 O O . ARG A 1 99 ? 6.260 49.957 37.340 1.00 17.01 78 ARG A O 1
ATOM 638 N N . PRO A 1 100 ? 5.567 51.092 39.157 1.00 16.66 79 PRO A N 1
ATOM 639 C CA . PRO A 1 100 ? 6.760 51.939 39.233 1.00 16.53 79 PRO A CA 1
ATOM 640 C C . PRO A 1 100 ? 8.052 51.121 39.218 1.00 17.01 79 PRO A C 1
ATOM 641 O O . PRO A 1 100 ? 9.065 51.555 38.669 1.00 18.72 79 PRO A O 1
ATOM 645 N N . ASN A 1 101 ? 8.012 49.934 39.816 1.00 16.02 80 ASN A N 1
ATOM 646 C CA . ASN A 1 101 ? 9.191 49.081 39.863 1.00 14.71 80 ASN A CA 1
ATOM 647 C C . ASN A 1 101 ? 9.264 48.076 38.712 1.00 14.66 80 ASN A C 1
ATOM 648 O O . ASN A 1 101 ? 10.088 47.166 38.733 1.00 13.38 80 ASN A O 1
ATOM 653 N N . SER A 1 102 ? 8.411 48.251 37.707 1.00 13.87 81 SER A N 1
ATOM 654 C CA . SER A 1 102 ? 8.410 47.363 36.547 1.00 13.79 81 SER A CA 1
ATOM 655 C C . SER A 1 102 ? 9.583 47.643 35.614 1.00 14.51 81 SER A C 1
ATOM 656 O O . SER A 1 102 ? 9.976 48.792 35.415 1.00 15.55 81 SER A O 1
ATOM 659 N N . ARG A 1 103 ? 10.135 46.578 35.045 1.00 15.15 82 ARG A N 1
ATOM 660 C CA . ARG A 1 103 ? 11.247 46.679 34.107 1.00 13.90 82 ARG A CA 1
ATOM 661 C C . ARG A 1 103 ? 11.177 45.498 33.151 1.00 14.30 82 ARG A C 1
ATOM 662 O O . ARG A 1 103 ? 10.620 44.450 33.484 1.00 14.78 82 ARG A O 1
ATOM 670 N N . LEU A 1 104 ? 11.722 45.679 31.953 1.00 12.73 83 LEU A N 1
ATOM 671 C CA . LEU A 1 104 ? 11.794 44.593 30.994 1.00 12.91 83 LEU A CA 1
ATOM 672 C C . LEU A 1 104 ? 13.110 43.949 31.410 1.00 12.29 83 LEU A C 1
ATOM 673 O O . LEU A 1 104 ? 14.157 44.584 31.330 1.00 11.73 83 LEU A O 1
ATOM 678 N N . SER A 1 105 ? 13.050 42.702 31.876 1.00 13.91 84 SER A N 1
ATOM 679 C CA . SER A 1 105 ? 14.239 42.001 32.365 1.00 14.24 84 SER A CA 1
ATOM 680 C C . SER A 1 105 ? 15.396 41.891 31.379 1.00 14.18 84 SER A C 1
ATOM 681 O O . SER A 1 105 ? 16.545 41.740 31.786 1.00 13.47 84 SER A O 1
ATOM 684 N N . CYS A 1 106 ? 15.105 41.973 30.086 1.00 13.33 85 CYS A N 1
ATOM 685 C CA . CYS A 1 106 ? 16.166 41.877 29.097 1.00 13.30 85 CYS A CA 1
ATOM 686 C C . CYS A 1 106 ? 16.931 43.192 29.047 1.00 14.33 85 CYS A C 1
ATOM 687 O O . CYS A 1 106 ? 17.969 43.292 28.397 1.00 13.89 85 CYS A O 1
ATOM 690 N N . GLN A 1 107 ? 16.408 44.201 29.737 1.00 13.26 86 GLN A N 1
ATOM 691 C CA . GLN A 1 107 ? 17.053 45.507 29.777 1.00 12.34 86 GLN A CA 1
ATOM 692 C C . GLN A 1 107 ? 17.854 45.675 31.067 1.00 13.71 86 GLN A C 1
ATOM 693 O O . GLN A 1 107 ? 18.467 46.719 31.291 1.00 14.13 86 GLN A O 1
ATOM 699 N N . ILE A 1 108 ? 17.839 44.648 31.915 1.00 13.46 87 ILE A N 1
ATOM 700 C CA . ILE A 1 108 ? 18.587 44.677 33.171 1.00 14.56 87 ILE A CA 1
ATOM 701 C C . ILE A 1 108 ? 19.856 43.839 33.041 1.00 15.32 87 ILE A C 1
ATOM 702 O O . ILE A 1 108 ? 19.796 42.615 32.989 1.00 14.76 87 ILE A O 1
ATOM 707 N N . LYS A 1 109 ? 21.003 44.503 32.995 1.00 15.03 88 LYS A N 1
ATOM 708 C CA . LYS A 1 109 ? 22.277 43.812 32.875 1.00 16.96 88 LYS A CA 1
ATOM 709 C C . LYS A 1 109 ? 22.810 43.418 34.250 1.00 16.10 88 LYS A C 1
ATOM 710 O O . LYS A 1 109 ? 22.873 44.239 35.163 1.00 15.23 88 LYS A O 1
ATOM 716 N N . VAL A 1 110 ? 23.179 42.151 34.400 1.00 17.54 89 VAL A N 1
ATOM 717 C CA . VAL A 1 110 ? 23.690 41.662 35.673 1.00 17.56 89 VAL A CA 1
ATOM 718 C C . VAL A 1 110 ? 25.123 42.119 35.938 1.00 19.12 89 VAL A C 1
ATOM 719 O O . VAL A 1 110 ? 25.994 42.024 35.070 1.00 17.49 89 VAL A O 1
ATOM 723 N N . SER A 1 111 ? 25.349 42.631 37.142 1.00 18.89 90 SER A N 1
ATOM 724 C CA . SER A 1 111 ? 26.668 43.091 37.556 1.00 20.41 90 SER A CA 1
ATOM 725 C C . SER A 1 111 ? 26.913 42.540 38.953 1.00 19.92 90 SER A C 1
ATOM 726 O O . SER A 1 111 ? 26.027 41.925 39.546 1.00 18.51 90 SER A O 1
ATOM 729 N N . ASN A 1 112 ? 28.112 42.751 39.477 1.00 21.81 91 ASN A N 1
ATOM 730 C CA . ASN A 1 112 ? 28.445 42.251 40.801 1.00 23.32 91 ASN A CA 1
ATOM 731 C C . ASN A 1 112 ? 27.536 42.822 41.890 1.00 23.18 91 ASN A C 1
ATOM 732 O O . ASN A 1 112 ? 27.204 42.132 42.854 1.00 22.52 91 ASN A O 1
ATOM 737 N N . GLU A 1 113 ? 27.123 44.075 41.735 1.00 23.55 92 GLU A N 1
ATOM 738 C CA . GLU A 1 113 ? 26.272 44.712 42.740 1.00 25.37 92 GLU A CA 1
ATOM 739 C C . GLU A 1 113 ? 24.827 44.207 42.736 1.00 23.42 92 GLU A C 1
ATOM 740 O O . GLU A 1 113 ? 24.035 44.595 43.592 1.00 22.48 92 GLU A O 1
ATOM 746 N N . LEU A 1 114 ? 24.480 43.359 41.772 1.00 21.76 93 LEU A N 1
ATOM 747 C CA . LEU A 1 114 ? 23.123 42.820 41.699 1.00 20.80 93 LEU A CA 1
ATOM 748 C C . LEU A 1 114 ? 23.073 41.363 42.151 1.00 22.26 93 LEU A C 1
ATOM 749 O O . LEU A 1 114 ? 22.092 40.658 41.911 1.00 21.89 93 LEU A O 1
ATOM 754 N N . ASP A 1 115 ? 24.144 40.921 42.803 1.00 22.37 94 ASP A N 1
ATOM 755 C CA . ASP A 1 115 ? 24.241 39.559 43.321 1.00 21.29 94 ASP A CA 1
ATOM 756 C C . ASP A 1 115 ? 23.244 39.449 44.475 1.00 20.41 94 ASP A C 1
ATOM 757 O O . ASP A 1 115 ? 23.406 40.096 45.510 1.00 20.13 94 ASP A O 1
ATOM 762 N N . GLY A 1 116 ? 22.210 38.635 44.278 1.00 19.06 95 GLY A N 1
ATOM 763 C CA . GLY A 1 116 ? 21.178 38.462 45.284 1.00 18.02 95 GLY A CA 1
ATOM 764 C C . GLY A 1 116 ? 19.885 39.148 44.863 1.00 18.40 95 GLY A C 1
ATOM 765 O O . GLY A 1 116 ? 18.886 39.122 45.587 1.00 18.96 95 GLY A O 1
ATOM 766 N N . LEU A 1 117 ? 19.900 39.759 43.682 1.00 16.20 96 LEU A N 1
ATOM 767 C CA . LEU A 1 117 ? 18.731 40.468 43.164 1.00 14.97 96 LEU A CA 1
ATOM 768 C C . LEU A 1 117 ? 17.439 39.678 43.269 1.00 14.04 96 LEU A C 1
ATOM 769 O O . LEU A 1 117 ? 17.418 38.466 43.062 1.00 11.96 96 LEU A O 1
ATOM 774 N N . ILE A 1 118 ? 16.361 40.385 43.593 1.00 14.01 97 ILE A N 1
ATOM 775 C CA . ILE A 1 118 ? 15.047 39.778 43.699 1.00 14.89 97 ILE A CA 1
ATOM 776 C C . ILE A 1 118 ? 14.095 40.477 42.743 1.00 14.89 97 ILE A C 1
ATOM 777 O O . ILE A 1 118 ? 13.959 41.702 42.766 1.00 14.59 97 ILE A O 1
ATOM 782 N N . VAL A 1 119 ? 13.450 39.690 41.893 1.00 15.91 98 VAL A N 1
ATOM 783 C CA . VAL A 1 119 ? 12.478 40.210 40.943 1.00 14.57 98 VAL A CA 1
ATOM 784 C C . VAL A 1 119 ? 11.285 39.265 40.986 1.00 14.53 98 VAL A C 1
ATOM 785 O O . VAL A 1 119 ? 11.437 38.061 41.213 1.00 14.82 98 VAL A O 1
ATOM 789 N N . THR A 1 120 ? 10.098 39.818 40.790 1.00 13.84 99 THR A N 1
ATOM 790 C CA . THR A 1 120 ? 8.876 39.031 40.802 1.00 14.88 99 THR A CA 1
ATOM 791 C C . THR A 1 120 ? 8.254 39.046 39.412 1.00 14.46 99 THR A C 1
ATOM 792 O O . THR A 1 120 ? 8.191 40.088 38.765 1.00 15.63 99 THR A O 1
ATOM 796 N N . THR A 1 121 ? 7.809 37.886 38.950 1.00 14.39 100 THR A N 1
ATOM 797 C CA . THR A 1 121 ? 7.176 37.796 37.647 1.00 14.72 100 THR A CA 1
ATOM 798 C C . THR A 1 121 ? 5.694 38.117 37.820 1.00 15.17 100 THR A C 1
ATOM 799 O O . THR A 1 121 ? 5.090 37.766 38.830 1.00 15.52 100 THR A O 1
ATOM 803 N N . PRO A 1 122 ? 5.094 38.805 36.836 1.00 14.84 101 PRO A N 1
ATOM 804 C CA . PRO A 1 122 ? 3.680 39.170 36.905 1.00 15.77 101 PRO A CA 1
ATOM 805 C C . PRO A 1 122 ? 2.753 37.978 36.709 1.00 15.42 101 PRO A C 1
ATOM 806 O O . PRO A 1 122 ? 3.193 36.878 36.384 1.00 13.46 101 PRO A O 1
ATOM 810 N N . GLU A 1 123 ? 1.462 38.216 36.911 1.00 17.34 102 GLU A N 1
ATOM 811 C CA . GLU A 1 123 ? 0.449 37.182 36.753 1.00 19.43 102 GLU A CA 1
ATOM 812 C C . GLU A 1 123 ? 0.260 36.841 35.278 1.00 17.94 102 GLU A C 1
ATOM 813 O O . GLU A 1 123 ? -0.150 35.733 34.938 1.00 17.93 102 GLU A O 1
ATOM 819 N N . ARG A 1 124 ? 0.575 37.798 34.408 1.00 16.10 103 ARG A N 1
ATOM 820 C CA . ARG A 1 124 ? 0.412 37.619 32.969 1.00 17.36 103 ARG A CA 1
ATOM 821 C C . ARG A 1 124 ? 1.442 38.398 32.148 1.00 15.12 103 ARG A C 1
ATOM 822 O O . ARG A 1 124 ? 1.773 39.532 32.480 1.00 15.48 103 ARG A O 1
ATOM 830 N N . GLN A 1 125 ? 1.932 37.782 31.075 1.00 13.13 104 GLN A N 1
ATOM 831 C CA . GLN A 1 125 ? 2.911 38.410 30.182 1.00 15.27 104 GLN A CA 1
ATOM 832 C C . GLN A 1 125 ? 2.265 38.762 28.844 1.00 16.25 104 GLN A C 1
ATOM 833 O O . GLN A 1 125 ? 2.651 39.727 28.189 1.00 16.25 104 GLN A O 1
ATOM 839 N N . ARG A 1 126 ? 1.280 37.969 28.441 1.00 17.64 105 ARG A N 1
ATOM 840 C CA . ARG A 1 126 ? 0.591 38.195 27.178 1.00 20.19 105 ARG A CA 1
ATOM 841 C C . ARG A 1 126 ? -0.739 37.454 27.152 1.00 20.05 105 ARG A C 1
ATOM 842 O O . ARG A 1 126 ? -1.508 37.666 26.192 1.00 19.85 105 ARG A O 1
#

B-factor: mean 19.28, std 6.24, range [9.24, 48.08]

Organism: Rhodopseudomonas palustris (strain ATCC BAA-98 / CGA009) (NCBI:txid258594)

Foldseek 3Di:
DPPPPCWFKEWEAEPVGDIDIFIDHAFAWQLCRCVVVVNPQADCVPPLPLPAQRRKKFWDPVCDVVQDFEDPSNVVRCVPADPADRRIGRRSPGGGDNVCRVTYIYHDPDRD

Radius of gyration: 12.55 Å; Cα contacts (8 Å, |Δi|>4): 251; chains: 1; bounding box: 33×28×27 Å

Nearest PDB structures (foldseek):
  3hui-assembly1_A  TM=1.009E+00  e=5.132E-25  Rhodopseudomonas palustris
  1uwm-assembly1_A  TM=9.754E-01  e=2.431E-14  Rhodobacter capsulatus
  1r7s-assembly3_C  TM=9.732E-01  e=1.343E-12  Pseudomonas putida
  4ltu-assembly2_B  TM=9.705E-01  e=1.182E-12  Rhodopseudomonas palustris HaA2
  3lxf-assembly1_A  TM=9.251E-01  e=2.826E-10  Novosphingobium aromaticivorans DSM 12444

InterPro domains:
  IPR001041 2Fe-2S ferredoxin-type iron-sulfur binding domain [PF00111] (9-90)
  IPR001041 2Fe-2S ferredoxin-type iron-sulfur binding domain [PS51085] (2-105)
  IPR001041 2Fe-2S ferredoxin-type iron-sulfur binding domain [cd00207] (7-94)
  IPR001055 Adrenodoxin-like [PR00355] (40-50)
  IPR001055 Adrenodoxin-like [PR00355] (59-73)
  IPR001055 Adrenodoxin-like [PR00355] (82-90)
  IPR001055 Adrenodoxin-like [PTHR23426] (3-104)
  IPR012675 Beta-grasp domain superfamily [G3DSA:3.10.20.30] (1-106)
  IPR018298 Adrenodoxin, iron-sulphur binding site [PS00814] (40-50)
  IPR036010 2Fe-2S ferredoxin-like superfamily [SSF54292] (3-104)

Sequence (112 aa):
VPRGSHMAKINFVDHTGETRTVEVEEGATVMEAAIRNAIPGVEAECGGACACATCHVYVDEAWREKVGGPSPMEEDMLDFGYDVRPNSRLSCQIKVSNELDGLIVTTPERQR

CATH classification: 3.10.20.30

Secondary structure (DSSP, 8-state):
--TT-SEEEEEEE-TTS-EEEEEEEBTBBHHHHHHTTT-TT---TTSSSS--STTEEEE-GGGHHHH----HHHHHHHTTSSS--TTEEEGGG-B--GGGTTEEEE--S---